Protein AF-A0A941FNF8-F1 (afdb_monomer)

Solvent-accessible surface area (backbone atoms only — not comparable to full-atom values): 3848 Å² total; per-residue (Å²): 114,66,68,51,36,54,55,45,58,66,44,47,72,37,76,45,74,45,97,85,72,50,61,28,30,28,70,44,60,39,56,90,41,71,72,37,25,34,28,40,37,98,88,49,75,49,61,42,67,65,68,72,69,64,72,74,73,74,75,70,81,80,134

Structure (mmCIF, N/CA/C/O backbone):
data_AF-A0A941FNF8-F1
#
_entry.id   AF-A0A941FNF8-F1
#
loop_
_atom_site.group_PDB
_atom_site.id
_atom_site.type_symbol
_atom_site.label_atom_id
_atom_site.label_alt_id
_atom_site.label_comp_id
_atom_site.label_asym_id
_atom_site.label_entity_id
_atom_site.label_seq_id
_atom_site.pdbx_PDB_ins_code
_atom_site.Cartn_x
_atom_site.Cartn_y
_atom_site.Cartn_z
_atom_site.occupancy
_atom_site.B_iso_or_equiv
_atom_site.auth_seq_id
_atom_site.auth_comp_id
_atom_site.auth_asym_id
_atom_site.auth_atom_id
_atom_site.pdbx_PDB_model_num
ATOM 1 N N . MET A 1 1 ? 16.634 -6.576 -8.750 1.00 64.75 1 MET A N 1
ATOM 2 C CA . MET A 1 1 ? 15.164 -6.382 -8.782 1.00 64.75 1 MET A CA 1
ATOM 3 C C . MET A 1 1 ? 14.395 -7.435 -7.986 1.00 64.75 1 MET A C 1
ATOM 5 O O . MET A 1 1 ? 13.388 -7.083 -7.388 1.00 64.75 1 MET A O 1
ATOM 9 N N . GLU A 1 2 ? 14.860 -8.687 -7.902 1.00 80.94 2 GLU A N 1
ATOM 10 C CA 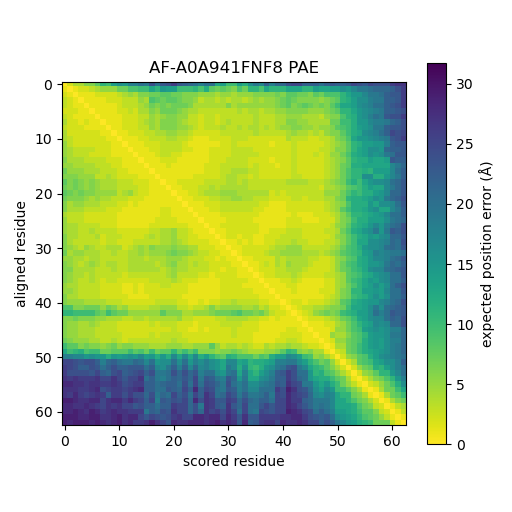. GLU A 1 2 ? 14.156 -9.757 -7.169 1.00 80.94 2 GLU A CA 1
ATOM 11 C C . GLU A 1 2 ? 13.975 -9.475 -5.665 1.00 80.94 2 GLU A C 1
ATOM 13 O O . GLU A 1 2 ? 12.878 -9.643 -5.140 1.00 80.94 2 GLU A O 1
ATOM 18 N N . LEU A 1 3 ? 15.013 -8.970 -4.982 1.00 85.81 3 LEU A N 1
ATOM 19 C CA . LEU A 1 3 ? 14.937 -8.631 -3.554 1.00 85.81 3 LEU A CA 1
ATOM 20 C C . LEU A 1 3 ? 13.844 -7.596 -3.257 1.00 85.81 3 LEU A C 1
ATOM 22 O O . LEU A 1 3 ? 13.080 -7.767 -2.314 1.00 85.81 3 LEU A O 1
ATOM 26 N N . VAL A 1 4 ? 13.749 -6.548 -4.082 1.00 82.31 4 VAL A N 1
ATOM 27 C CA . VAL A 1 4 ? 12.734 -5.495 -3.933 1.00 82.31 4 VAL A CA 1
ATOM 28 C C . VAL A 1 4 ? 11.345 -6.078 -4.162 1.00 82.31 4 VAL A C 1
ATOM 30 O O . VAL A 1 4 ? 10.475 -5.896 -3.323 1.00 82.31 4 VAL A O 1
ATOM 33 N N . SER A 1 5 ? 11.147 -6.859 -5.228 1.00 81.44 5 SER A N 1
ATOM 34 C CA . SER A 1 5 ? 9.854 -7.501 -5.492 1.00 81.44 5 SER A CA 1
ATOM 35 C C . SER A 1 5 ? 9.423 -8.431 -4.355 1.00 81.44 5 SER A C 1
ATOM 37 O O . SER A 1 5 ? 8.256 -8.424 -3.964 1.00 81.44 5 SER A O 1
ATOM 39 N N . ARG A 1 6 ? 10.356 -9.213 -3.794 1.00 87.12 6 ARG A N 1
ATOM 40 C CA . ARG A 1 6 ? 10.086 -10.069 -2.632 1.00 87.12 6 ARG A CA 1
ATOM 41 C C . ARG A 1 6 ? 9.731 -9.233 -1.411 1.00 87.12 6 ARG A C 1
ATOM 43 O O . ARG A 1 6 ? 8.710 -9.508 -0.792 1.00 87.12 6 ARG A O 1
ATOM 50 N N . LEU A 1 7 ? 10.498 -8.186 -1.109 1.00 87.50 7 LEU A N 1
ATOM 51 C CA . LEU A 1 7 ? 10.194 -7.270 -0.011 1.00 87.50 7 LEU A CA 1
ATOM 52 C C . LEU A 1 7 ? 8.789 -6.669 -0.167 1.00 87.50 7 LEU A C 1
ATOM 54 O O . LEU A 1 7 ? 7.986 -6.769 0.756 1.00 87.50 7 LEU A O 1
ATOM 58 N N . MET A 1 8 ? 8.448 -6.145 -1.346 1.00 86.06 8 MET A N 1
ATOM 59 C CA . MET A 1 8 ? 7.128 -5.563 -1.608 1.00 86.06 8 MET A CA 1
ATOM 60 C C . MET A 1 8 ? 6.000 -6.590 -1.459 1.00 86.06 8 MET A C 1
ATOM 62 O O . MET A 1 8 ? 4.970 -6.277 -0.868 1.00 86.06 8 MET A O 1
ATOM 66 N N . SER A 1 9 ? 6.205 -7.838 -1.892 1.00 83.69 9 SER A N 1
ATOM 67 C CA . SER A 1 9 ? 5.205 -8.899 -1.702 1.00 83.69 9 SER A CA 1
ATOM 68 C C . SER A 1 9 ? 4.903 -9.181 -0.224 1.00 83.69 9 SER A C 1
ATOM 70 O O . SER A 1 9 ? 3.761 -9.475 0.115 1.00 83.69 9 SER A O 1
ATOM 72 N N . THR A 1 10 ? 5.884 -9.014 0.674 1.00 90.56 10 THR A N 1
ATOM 73 C CA . THR A 1 10 ? 5.672 -9.201 2.124 1.00 90.56 10 THR A CA 1
ATOM 74 C C . THR A 1 10 ? 4.860 -8.086 2.783 1.00 90.56 10 THR A C 1
ATOM 76 O O . THR A 1 10 ? 4.380 -8.267 3.904 1.00 90.56 10 THR A O 1
ATOM 79 N N . LEU A 1 11 ? 4.703 -6.941 2.108 1.00 91.31 11 LEU A N 1
ATOM 80 C CA . LEU A 1 11 ? 3.916 -5.809 2.598 1.00 91.31 11 LEU A CA 1
ATOM 81 C C . LEU A 1 11 ? 2.417 -5.997 2.350 1.00 91.31 11 LEU A C 1
ATOM 83 O O . LEU A 1 11 ? 1.607 -5.394 3.050 1.00 91.31 11 LEU A O 1
ATOM 87 N N . VAL A 1 12 ? 2.032 -6.845 1.393 1.00 93.12 12 VAL A N 1
ATOM 88 C CA . VAL A 1 12 ? 0.623 -7.172 1.153 1.00 93.12 12 VAL A CA 1
ATOM 89 C C . VAL A 1 12 ? 0.029 -7.824 2.405 1.00 93.12 12 VAL A C 1
ATOM 91 O O . VAL A 1 12 ? 0.608 -8.738 2.989 1.00 93.12 12 VAL A O 1
ATOM 94 N N . GLY A 1 13 ? -1.124 -7.324 2.845 1.00 94.12 13 GLY A N 1
ATOM 95 C CA . GLY A 1 13 ? -1.795 -7.744 4.074 1.00 94.12 13 GLY A CA 1
ATOM 96 C C . GLY A 1 13 ? -1.272 -7.080 5.350 1.00 94.12 13 GLY A C 1
ATOM 97 O O . GLY A 1 13 ? -1.838 -7.315 6.416 1.00 94.12 13 GLY A O 1
ATOM 98 N N . LYS A 1 14 ? -0.225 -6.244 5.283 1.00 95.06 14 LYS A N 1
ATOM 99 C CA . LYS A 1 14 ? 0.244 -5.470 6.442 1.00 95.06 14 LYS A CA 1
ATOM 100 C C . LYS A 1 14 ? -0.596 -4.213 6.633 1.00 95.06 14 LYS A C 1
ATOM 102 O O . LYS A 1 14 ? -0.972 -3.550 5.666 1.00 95.06 14 LYS A O 1
ATOM 107 N N . GLU A 1 15 ? -0.868 -3.895 7.893 1.00 95.81 15 GLU A N 1
ATOM 108 C CA . GLU A 1 15 ? -1.449 -2.620 8.298 1.00 95.81 15 GLU A CA 1
ATOM 109 C C . GLU A 1 15 ? -0.362 -1.542 8.335 1.00 95.81 15 GLU A C 1
ATOM 111 O O . GLU A 1 15 ? 0.746 -1.774 8.825 1.00 95.81 15 GLU A O 1
ATOM 116 N N . VAL A 1 16 ? -0.677 -0.372 7.788 1.00 92.12 16 VAL A N 1
ATOM 117 C CA . VAL A 1 16 ? 0.213 0.787 7.728 1.00 92.12 16 VAL A CA 1
ATOM 118 C C . VAL A 1 16 ? -0.542 2.053 8.109 1.00 92.12 16 VAL A C 1
ATOM 120 O O . VAL A 1 16 ? -1.751 2.162 7.900 1.00 92.12 16 VAL A O 1
ATOM 123 N N . MET A 1 17 ? 0.191 3.029 8.638 1.00 93.69 17 MET A N 1
ATOM 124 C CA . MET A 1 17 ? -0.320 4.371 8.884 1.00 93.69 17 MET A CA 1
ATOM 125 C C . MET A 1 17 ? -0.024 5.257 7.672 1.00 93.69 17 MET A C 1
ATOM 127 O O . MET A 1 17 ? 1.122 5.381 7.241 1.00 93.69 17 MET A O 1
ATOM 131 N N . LEU A 1 18 ? -1.064 5.873 7.122 1.00 88.44 18 LEU A N 1
ATOM 132 C CA . LEU A 1 18 ? -0.962 6.881 6.076 1.00 88.44 18 LEU A CA 1
ATOM 133 C C . LEU A 1 18 ? -0.495 8.218 6.666 1.00 88.44 18 LEU A C 1
ATOM 135 O O . LEU A 1 18 ? -0.659 8.488 7.854 1.00 88.44 18 LEU A O 1
ATOM 139 N N . THR A 1 19 ? 0.034 9.101 5.820 1.00 85.56 19 THR A N 1
ATOM 140 C CA . THR A 1 19 ? 0.536 10.429 6.228 1.00 85.56 19 THR A CA 1
ATOM 141 C C . THR A 1 19 ? -0.536 11.328 6.842 1.00 85.56 19 THR A C 1
ATOM 143 O O . THR A 1 19 ? -0.214 12.245 7.589 1.00 85.56 19 THR A O 1
ATOM 146 N N . ASN A 1 20 ? -1.812 11.051 6.567 1.00 85.50 20 ASN A N 1
ATOM 147 C CA . ASN A 1 20 ? -2.947 11.743 7.168 1.00 85.50 20 ASN A CA 1
ATOM 148 C C . ASN A 1 20 ? -3.460 11.086 8.465 1.00 85.50 20 ASN A C 1
ATOM 150 O O . ASN A 1 20 ? -4.559 11.401 8.913 1.00 85.50 20 ASN A O 1
ATOM 154 N N . GLY A 1 21 ? -2.701 10.150 9.041 1.00 90.31 21 GLY A N 1
ATOM 155 C CA . GLY A 1 21 ? -3.021 9.469 10.298 1.00 90.31 21 GLY A CA 1
ATOM 156 C C . GLY A 1 21 ? -4.042 8.334 10.181 1.00 90.31 21 GLY A C 1
ATOM 157 O O . GLY A 1 21 ? -4.301 7.655 11.172 1.00 90.31 21 GLY A O 1
ATOM 158 N N . ARG A 1 22 ? -4.622 8.086 8.997 1.00 90.25 22 ARG A N 1
ATOM 159 C CA . ARG A 1 22 ? -5.514 6.934 8.787 1.00 90.25 22 ARG A CA 1
ATOM 160 C C . ARG A 1 22 ? -4.713 5.637 8.716 1.00 90.25 22 ARG A C 1
ATOM 162 O O . ARG A 1 22 ? -3.653 5.599 8.100 1.00 90.25 22 ARG A O 1
ATOM 169 N N . PHE A 1 23 ? -5.269 4.561 9.257 1.00 94.81 23 PHE A N 1
ATOM 170 C CA . PHE A 1 23 ? -4.723 3.216 9.098 1.00 94.81 23 PHE A CA 1
ATOM 171 C C . PHE A 1 23 ? -5.375 2.498 7.917 1.00 94.81 23 PHE A C 1
ATOM 173 O O . PHE A 1 23 ? -6.565 2.682 7.636 1.00 94.81 23 PHE A O 1
ATOM 180 N N . GLY A 1 24 ? -4.593 1.678 7.223 1.00 94.75 24 GLY A N 1
ATOM 181 C CA . GLY A 1 24 ? -5.090 0.838 6.143 1.00 94.75 24 GLY A CA 1
ATOM 182 C C . GLY A 1 24 ? -4.237 -0.401 5.92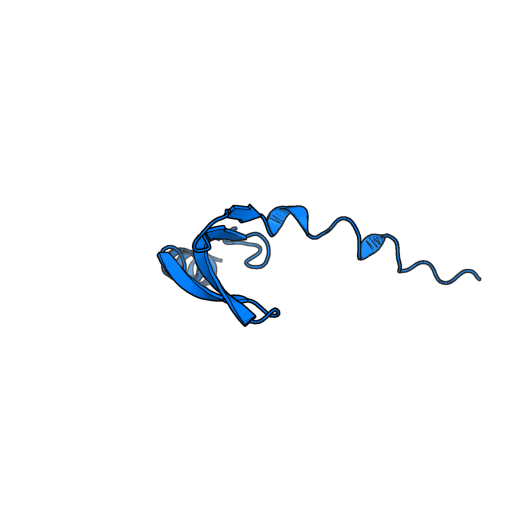6 1.00 94.75 24 GLY A C 1
ATOM 183 O O . GLY A 1 24 ? -3.039 -0.412 6.197 1.00 94.75 24 GLY A O 1
ATOM 184 N N . THR A 1 25 ? -4.859 -1.454 5.412 1.00 97.12 25 THR A N 1
ATOM 185 C CA . THR A 1 25 ? -4.189 -2.688 5.004 1.00 97.12 25 THR A CA 1
ATOM 186 C C . THR A 1 25 ? -3.812 -2.608 3.531 1.00 97.12 25 THR A C 1
ATOM 188 O O . THR A 1 25 ? -4.663 -2.312 2.690 1.00 97.12 25 THR A O 1
ATOM 191 N N . ILE A 1 26 ? -2.559 -2.911 3.195 1.00 95.62 26 ILE A N 1
ATOM 192 C CA . ILE A 1 26 ? -2.115 -2.989 1.797 1.00 95.62 26 ILE A CA 1
ATOM 193 C C . ILE A 1 26 ? -2.789 -4.193 1.127 1.00 95.62 26 ILE A C 1
ATOM 195 O O . ILE A 1 26 ? -2.576 -5.332 1.533 1.00 95.62 26 ILE A O 1
ATOM 199 N N . ILE A 1 27 ? -3.585 -3.954 0.085 1.00 95.25 27 ILE A N 1
ATOM 200 C CA . ILE A 1 27 ? -4.229 -5.008 -0.715 1.00 95.25 27 ILE A CA 1
ATOM 201 C C . ILE A 1 27 ? -3.316 -5.413 -1.874 1.00 95.25 27 ILE A C 1
ATOM 203 O O . ILE A 1 27 ? -3.133 -6.593 -2.154 1.00 95.25 27 ILE A O 1
ATOM 207 N N . ILE A 1 28 ? -2.759 -4.416 -2.566 1.00 93.00 28 ILE A N 1
ATOM 208 C CA . ILE A 1 28 ? -1.884 -4.580 -3.730 1.00 93.00 28 ILE A CA 1
ATOM 209 C C . ILE A 1 28 ? -0.822 -3.488 -3.673 1.00 93.00 28 ILE A C 1
ATOM 211 O O . ILE A 1 28 ? -1.117 -2.352 -3.302 1.00 93.00 28 ILE A O 1
ATOM 215 N N . ILE A 1 29 ? 0.396 -3.822 -4.085 1.00 90.88 29 ILE A N 1
ATOM 216 C CA . ILE A 1 29 ? 1.492 -2.875 -4.252 1.00 90.88 29 ILE A CA 1
ATOM 217 C C . ILE A 1 29 ? 2.206 -3.164 -5.571 1.00 90.88 29 ILE A C 1
ATOM 219 O O . ILE A 1 29 ? 2.481 -4.321 -5.889 1.00 90.88 29 ILE A O 1
ATOM 223 N N . ASP A 1 30 ? 2.475 -2.124 -6.359 1.00 87.56 30 ASP A N 1
ATOM 224 C CA . ASP A 1 30 ? 3.349 -2.249 -7.524 1.00 87.56 30 ASP A CA 1
ATOM 225 C C . ASP A 1 30 ? 4.783 -2.539 -7.030 1.00 87.56 30 ASP A C 1
ATOM 227 O O . ASP A 1 30 ? 5.366 -1.709 -6.322 1.00 87.56 30 ASP A O 1
ATOM 231 N N . PRO A 1 31 ? 5.376 -3.698 -7.378 1.00 84.19 31 PRO A N 1
ATOM 232 C CA . PRO A 1 31 ? 6.694 -4.090 -6.882 1.00 84.19 31 PRO A CA 1
ATOM 233 C C . PRO A 1 31 ? 7.823 -3.175 -7.376 1.00 84.19 31 PRO A C 1
ATOM 235 O O . PRO A 1 31 ? 8.918 -3.201 -6.811 1.00 84.19 31 PRO A O 1
ATOM 238 N N . TYR A 1 32 ? 7.573 -2.369 -8.411 1.00 84.88 32 TYR A N 1
ATOM 239 C CA . TYR A 1 32 ? 8.524 -1.411 -8.969 1.00 84.88 32 TYR A CA 1
ATOM 240 C C . TYR A 1 32 ? 8.254 0.028 -8.520 1.00 84.88 32 TYR A C 1
ATOM 242 O O . TYR A 1 32 ? 9.126 0.886 -8.664 1.00 84.88 32 TYR A O 1
ATOM 250 N N . ASN A 1 33 ? 7.072 0.310 -7.965 1.00 85.00 33 ASN A N 1
ATOM 251 C CA . ASN A 1 33 ? 6.718 1.624 -7.440 1.00 85.00 33 ASN A CA 1
ATOM 252 C C . ASN A 1 33 ? 5.806 1.498 -6.204 1.00 85.00 33 ASN A C 1
ATOM 254 O O . ASN A 1 33 ? 4.585 1.535 -6.340 1.00 85.00 33 ASN A O 1
ATOM 258 N N . PRO A 1 34 ? 6.361 1.417 -4.984 1.00 83.00 34 PRO A N 1
ATOM 259 C CA . PRO A 1 34 ? 5.576 1.172 -3.773 1.00 83.00 34 PRO A CA 1
ATOM 260 C C . PRO A 1 34 ? 4.552 2.265 -3.439 1.00 83.00 34 PRO A C 1
ATOM 262 O O . PRO A 1 34 ? 3.590 1.999 -2.724 1.00 83.00 34 PRO A O 1
ATOM 265 N N . HIS A 1 35 ? 4.707 3.478 -3.982 1.00 84.94 35 HIS A N 1
ATOM 266 C CA . HIS A 1 35 ? 3.707 4.542 -3.841 1.00 84.94 35 HIS A CA 1
ATOM 267 C C . HIS A 1 35 ? 2.416 4.236 -4.615 1.00 84.94 35 HIS A C 1
ATOM 269 O O . HIS A 1 35 ? 1.363 4.791 -4.319 1.00 84.94 35 HIS A O 1
ATOM 275 N N . LYS A 1 36 ? 2.473 3.328 -5.594 1.00 89.12 36 LYS A N 1
ATOM 276 C CA . LYS A 1 36 ? 1.318 2.822 -6.336 1.00 89.12 36 LYS A CA 1
ATOM 277 C C . LYS A 1 36 ? 0.725 1.611 -5.619 1.00 89.12 36 LYS A C 1
ATOM 279 O O . LYS A 1 36 ? 0.775 0.485 -6.115 1.00 89.12 36 LYS A O 1
ATOM 284 N N . ALA A 1 37 ? 0.155 1.863 -4.448 1.00 91.12 37 ALA A N 1
ATOM 285 C CA . ALA A 1 37 ? -0.527 0.856 -3.648 1.00 91.12 37 ALA A CA 1
ATOM 286 C C . ALA A 1 37 ? -2.047 1.066 -3.636 1.00 91.12 37 ALA A C 1
ATOM 288 O O . ALA A 1 37 ? -2.551 2.178 -3.801 1.00 91.12 37 ALA A O 1
ATOM 289 N N . LEU A 1 38 ? -2.771 -0.025 -3.418 1.00 94.69 38 LEU A N 1
ATOM 290 C CA . LEU A 1 38 ? -4.195 -0.026 -3.117 1.00 94.69 38 LEU A CA 1
ATOM 291 C C . LEU A 1 38 ? -4.354 -0.422 -1.652 1.00 94.69 38 LEU A C 1
ATOM 293 O O . LEU A 1 38 ? -3.875 -1.489 -1.257 1.00 94.69 38 LEU A O 1
ATOM 297 N N . LEU A 1 39 ? -5.016 0.412 -0.856 1.00 94.88 39 LEU A N 1
ATOM 298 C CA . LEU A 1 39 ? -5.224 0.157 0.567 1.00 94.88 39 LEU A CA 1
ATOM 299 C C . LEU A 1 39 ? -6.702 -0.016 0.882 1.00 94.88 39 LEU A C 1
ATOM 301 O O . LEU A 1 39 ? -7.539 0.707 0.352 1.00 94.88 39 LEU A O 1
ATOM 305 N N . LYS A 1 4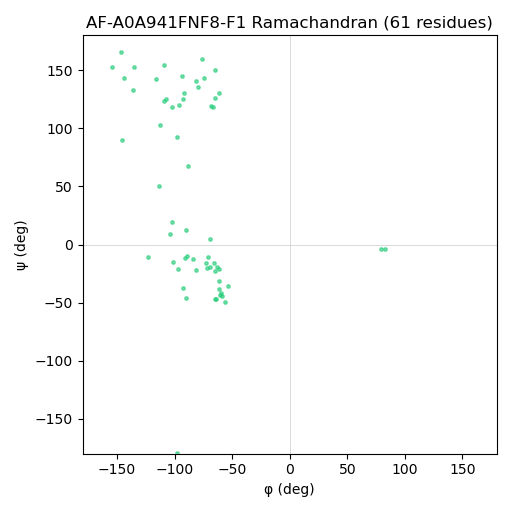0 ? -7.015 -0.937 1.791 1.00 95.50 40 LYS A N 1
ATOM 306 C CA . LYS A 1 40 ? -8.323 -1.027 2.440 1.00 95.50 40 LYS A CA 1
ATOM 307 C C . LYS A 1 40 ? -8.237 -0.310 3.779 1.00 95.50 40 LYS A C 1
ATOM 309 O O . LYS A 1 40 ? -7.445 -0.714 4.624 1.00 95.50 40 LYS A O 1
ATOM 314 N N . THR A 1 41 ? -9.048 0.713 3.990 1.00 92.12 41 THR A N 1
ATOM 315 C CA . THR A 1 41 ? -9.295 1.255 5.333 1.00 92.12 41 THR A CA 1
ATOM 316 C C . THR A 1 41 ? -10.603 0.668 5.871 1.00 92.12 41 THR A C 1
ATOM 318 O O . THR A 1 41 ? -11.239 -0.157 5.211 1.00 92.12 41 THR A O 1
ATOM 321 N N . GLY A 1 42 ? -11.018 1.052 7.081 1.00 87.88 42 GLY A N 1
ATOM 322 C CA . GLY A 1 42 ? -12.231 0.508 7.700 1.00 87.88 42 GLY A CA 1
ATOM 323 C C . GLY A 1 42 ? -13.488 0.618 6.825 1.00 87.88 42 GLY A C 1
ATOM 324 O O . GLY A 1 42 ? -14.307 -0.298 6.824 1.00 87.88 42 GLY A O 1
ATOM 325 N N . THR A 1 43 ? -13.626 1.697 6.051 1.00 89.31 43 THR A N 1
ATOM 326 C CA . THR A 1 43 ? -14.857 2.014 5.306 1.00 89.31 43 THR A CA 1
ATOM 327 C C . THR A 1 43 ? -14.666 2.183 3.800 1.00 89.31 43 THR A C 1
ATOM 329 O O . THR A 1 43 ? -15.655 2.246 3.075 1.00 89.31 43 THR A O 1
ATOM 332 N N . GLU A 1 44 ? -13.432 2.253 3.302 1.00 93.00 44 GLU A N 1
ATOM 333 C CA . GLU A 1 44 ? -13.155 2.602 1.905 1.00 93.00 44 GLU A CA 1
ATOM 334 C C . GLU A 1 44 ? -11.914 1.886 1.356 1.00 93.00 44 GLU A C 1
ATOM 336 O O . GLU A 1 44 ? -11.099 1.317 2.087 1.00 93.00 44 GLU A O 1
ATOM 341 N N . ILE A 1 45 ? -11.774 1.928 0.032 1.00 93.44 45 ILE A N 1
ATOM 342 C CA . ILE A 1 45 ? -10.553 1.537 -0.665 1.00 93.44 45 ILE A CA 1
ATOM 343 C C . ILE A 1 45 ? -9.889 2.810 -1.185 1.00 93.44 45 ILE A C 1
ATOM 345 O O . ILE A 1 45 ? -10.508 3.580 -1.917 1.00 93.44 45 ILE A O 1
ATOM 349 N N . ILE A 1 46 ? -8.624 3.015 -0.829 1.00 91.62 46 ILE A N 1
ATOM 350 C CA . ILE A 1 46 ? -7.814 4.149 -1.272 1.00 91.62 46 ILE A CA 1
ATOM 351 C C . ILE A 1 46 ? -6.875 3.671 -2.373 1.00 91.62 46 ILE A C 1
ATOM 353 O O . ILE A 1 46 ? -6.014 2.819 -2.143 1.00 91.62 46 ILE A O 1
ATOM 357 N N . ASP A 1 47 ? -7.028 4.242 -3.565 1.00 91.19 47 ASP A N 1
ATOM 358 C CA . ASP A 1 47 ? -6.171 3.966 -4.713 1.00 91.19 47 ASP A CA 1
ATOM 359 C C . ASP A 1 47 ? -5.075 5.031 -4.869 1.00 91.19 47 ASP A C 1
ATOM 361 O O . ASP A 1 47 ? -5.255 6.043 -5.552 1.00 91.19 47 ASP A O 1
ATOM 365 N N . LEU A 1 48 ? -3.903 4.783 -4.274 1.00 87.19 48 LEU A N 1
ATOM 366 C CA . LEU A 1 48 ? -2.746 5.680 -4.395 1.00 87.19 48 LEU A CA 1
ATOM 367 C C . LEU A 1 48 ? -2.117 5.646 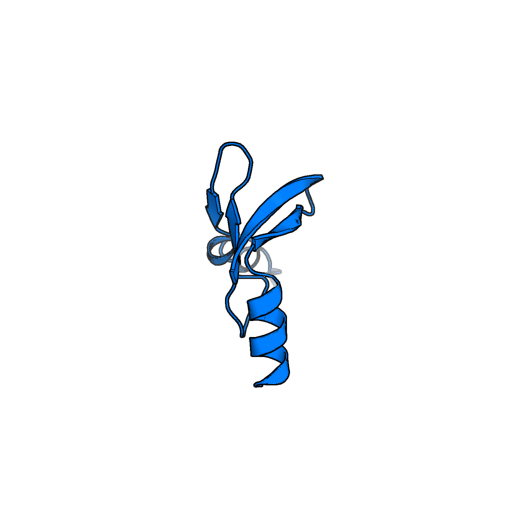-5.795 1.00 87.19 48 LEU A C 1
ATOM 369 O O . LEU A 1 48 ? -1.327 6.520 -6.150 1.00 87.19 48 LEU A O 1
ATOM 373 N N . ARG A 1 49 ? -2.502 4.690 -6.652 1.00 83.25 49 ARG A N 1
ATOM 374 C CA . ARG A 1 49 ? -2.052 4.658 -8.054 1.00 83.25 49 ARG A CA 1
ATOM 375 C C . ARG A 1 49 ? -2.577 5.868 -8.829 1.00 83.25 49 ARG A C 1
ATOM 377 O O . ARG A 1 49 ? -1.985 6.242 -9.844 1.00 83.25 49 ARG A O 1
ATOM 384 N N . MET A 1 50 ? -3.664 6.481 -8.354 1.00 76.62 50 MET A N 1
ATOM 385 C CA . MET A 1 50 ? -4.292 7.650 -8.967 1.00 76.62 50 MET A CA 1
ATOM 386 C C . MET A 1 50 ? -3.763 8.996 -8.445 1.00 76.62 50 MET A C 1
ATOM 388 O O . MET A 1 50 ? -4.019 10.018 -9.086 1.00 76.62 50 MET A O 1
ATOM 392 N N . GLU A 1 51 ? -2.980 9.027 -7.358 1.00 64.56 51 GLU A N 1
ATOM 393 C CA . GLU A 1 51 ? -2.568 10.275 -6.681 1.00 64.56 51 GLU A CA 1
ATOM 394 C C . GLU A 1 51 ? -1.581 11.168 -7.464 1.00 64.56 51 GLU A C 1
ATOM 396 O O . GLU A 1 51 ? -1.173 12.224 -6.989 1.00 64.56 51 GLU A O 1
ATOM 401 N N . ASN A 1 52 ? -1.240 10.841 -8.711 1.00 54.97 52 ASN A N 1
ATOM 402 C CA . ASN A 1 52 ? -0.219 11.567 -9.471 1.00 54.97 52 ASN A CA 1
ATOM 403 C C . ASN A 1 52 ? -0.749 12.555 -10.533 1.00 54.97 52 ASN A C 1
ATOM 405 O O . ASN A 1 52 ? -0.012 12.919 -11.448 1.00 54.97 52 ASN A O 1
ATOM 409 N N . ARG A 1 53 ? -2.013 13.008 -10.460 1.00 50.91 53 ARG A N 1
ATOM 410 C CA . ARG A 1 53 ? -2.538 14.005 -11.428 1.00 50.91 53 ARG A CA 1
ATOM 411 C C . ARG A 1 53 ? -2.515 15.466 -10.968 1.00 50.91 53 ARG A C 1
ATOM 413 O O . ARG A 1 53 ? -2.535 16.337 -11.835 1.00 50.91 53 ARG A O 1
ATOM 420 N N . MET A 1 54 ? -2.449 15.768 -9.668 1.00 45.50 54 MET A N 1
ATOM 421 C CA . MET A 1 54 ? -2.458 17.169 -9.200 1.00 45.50 54 MET A CA 1
ATOM 422 C C . MET A 1 54 ? -1.063 17.777 -9.009 1.00 45.50 54 MET A C 1
ATOM 424 O O . MET A 1 54 ? -0.854 18.923 -9.403 1.00 45.50 54 MET A O 1
ATOM 428 N N . ASN A 1 55 ? -0.075 17.020 -8.523 1.00 45.59 55 ASN A N 1
ATOM 429 C CA . ASN A 1 55 ? 1.251 17.584 -8.226 1.00 45.59 55 ASN A CA 1
ATOM 430 C C . ASN A 1 55 ? 2.082 17.942 -9.473 1.00 45.59 55 ASN A C 1
ATOM 432 O O . ASN A 1 55 ? 2.961 18.793 -9.394 1.00 45.59 55 ASN A O 1
ATOM 436 N N . HIS A 1 56 ? 1.780 17.376 -10.649 1.00 39.31 56 HIS A N 1
ATOM 437 C CA . HIS A 1 56 ? 2.496 17.708 -11.892 1.00 39.31 56 HIS A CA 1
ATOM 438 C C . HIS A 1 56 ? 1.969 18.974 -12.597 1.00 39.31 56 HIS A C 1
ATOM 440 O O . HIS A 1 56 ? 2.620 19.497 -13.497 1.00 39.31 56 HIS A O 1
ATOM 446 N N . ARG A 1 57 ? 0.796 19.495 -12.198 1.00 43.50 57 ARG A N 1
ATOM 447 C CA . ARG A 1 57 ? 0.216 20.731 -12.762 1.00 43.50 57 ARG A CA 1
ATOM 448 C C . ARG A 1 57 ? 0.656 22.008 -12.036 1.00 43.50 57 ARG A C 1
ATOM 450 O O . ARG A 1 57 ? 0.408 23.092 -12.550 1.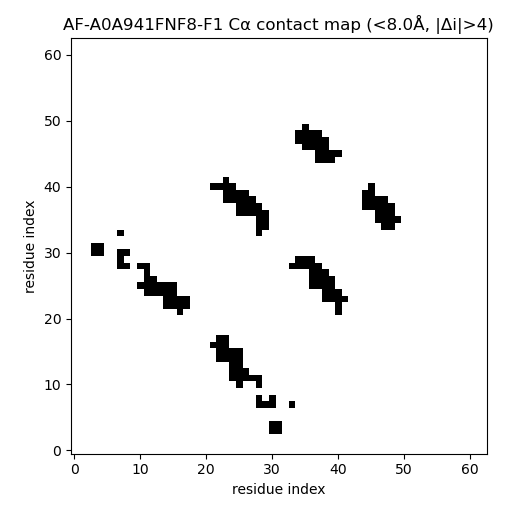00 43.50 57 ARG A O 1
ATOM 457 N N . LEU A 1 58 ? 1.330 21.889 -10.889 1.00 50.75 58 LEU A N 1
ATOM 458 C CA . LEU A 1 58 ? 1.767 23.022 -10.058 1.00 50.75 58 LEU A CA 1
ATOM 459 C C . LEU A 1 58 ? 3.272 23.345 -10.169 1.00 50.75 58 LEU A C 1
ATOM 461 O O . LEU A 1 58 ? 3.765 24.198 -9.440 1.00 50.75 58 LEU A O 1
ATOM 465 N N . MET A 1 59 ? 4.006 22.734 -11.109 1.00 50.19 59 MET A N 1
ATOM 466 C CA . MET A 1 59 ? 5.413 23.068 -11.404 1.00 50.19 59 MET A CA 1
ATOM 467 C C . MET A 1 59 ? 5.609 23.680 -12.801 1.00 50.19 59 MET A C 1
ATOM 469 O O . MET A 1 59 ? 6.502 23.289 -13.547 1.00 50.19 59 MET A O 1
ATOM 473 N N . LYS A 1 60 ? 4.817 24.698 -13.150 1.00 48.56 60 LYS A N 1
ATOM 474 C CA . LYS A 1 60 ? 5.298 25.739 -14.069 1.00 48.56 60 LYS A CA 1
ATOM 475 C C . LYS A 1 60 ? 5.423 27.042 -13.291 1.00 48.56 60 LYS A C 1
ATOM 477 O O . LYS A 1 60 ? 4.420 27.696 -13.026 1.00 48.56 60 LYS A O 1
ATOM 482 N N . LYS A 1 61 ? 6.656 27.412 -12.933 1.00 49.59 61 LYS A N 1
ATOM 483 C CA . LYS A 1 61 ? 6.973 28.834 -12.774 1.00 49.59 61 LYS A CA 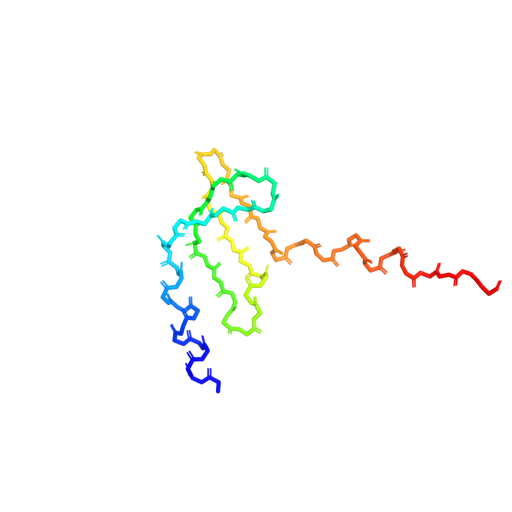1
ATOM 484 C C . LYS A 1 61 ? 6.831 29.465 -14.168 1.00 49.59 61 LYS A C 1
ATOM 486 O O . LYS A 1 61 ? 7.405 28.903 -15.101 1.00 49.59 61 LYS A O 1
ATOM 491 N N . PRO A 1 62 ? 6.039 30.534 -14.337 1.00 52.97 62 PRO A N 1
ATOM 492 C CA . PRO A 1 62 ? 6.143 31.367 -15.526 1.00 52.97 62 PRO A CA 1
ATOM 493 C C . PRO A 1 62 ? 7.523 32.040 -15.545 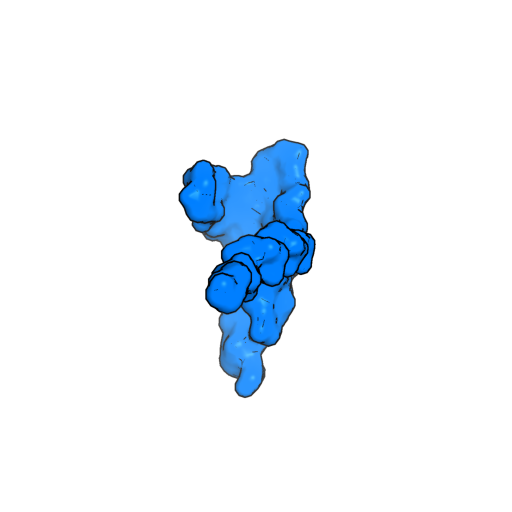1.00 52.97 62 PRO A C 1
ATOM 495 O O . PRO A 1 62 ? 8.095 32.258 -14.472 1.00 52.97 62 PRO A O 1
ATOM 498 N N . ASP A 1 63 ? 8.024 32.297 -16.754 1.00 60.62 63 ASP A N 1
ATOM 499 C CA . ASP A 1 63 ? 9.287 32.997 -17.027 1.00 60.62 63 ASP A CA 1
ATOM 500 C C . ASP A 1 63 ? 9.374 34.369 -16.336 1.00 60.62 63 ASP A C 1
ATOM 502 O O . ASP A 1 63 ? 8.335 35.072 -16.270 1.00 60.62 63 ASP A O 1
#

pLDDT: mean 81.02, std 16.66, range [39.31, 97.12]

Sequence (63 aa):
MELVSRLMSTLVGKEVMLTNGRFGTIIIIDPYNPHKALLKTGTEIIDLRMENRMNHRLMKKPD

Nearest PDB structures (foldseek):
  4mzh-assembly1_A  TM=5.873E-01  e=1.776E-01  Homo sapiens
  7bqz-assembly3_E  TM=5.724E-01  e=1.776E-01  Homo sapiens
  2jii-assembly2_B  TM=4.386E-01  e=1.070E+00  Homo 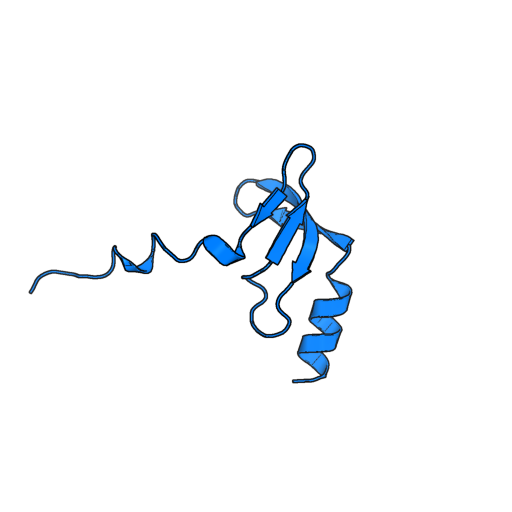sapiens
  2ffl-assembly1_A  TM=3.381E-01  e=1.397E+00  Giardia duodenalis
  2ffl-assembly2_B  TM=3.765E-01  e=2.903E+00  Giardia duodenalis

Radius of gyration: 14.38 Å; Cα contacts (8 Å, |Δi|>4): 84; chains: 1; bounding box: 30×43×27 Å

Secondary structure (DSSP, 8-state):
-HHHHHHHHHHTT-EEE-TTS-EEEEEEEETTEEEEEEEE-SS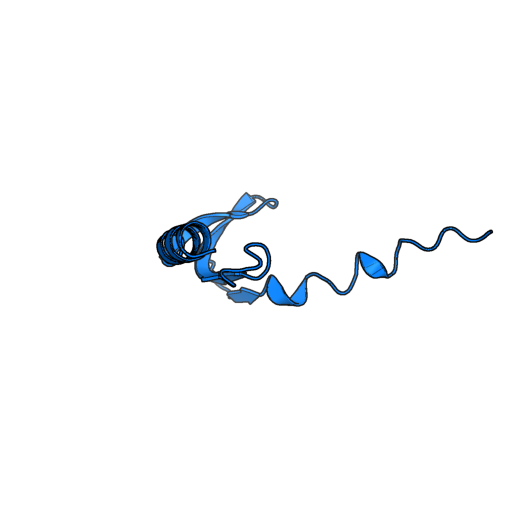-EEEGGGTTSSTTSS-----

Organism: NCBI:txid450367

Foldseek 3Di:
DVVLLVVLVVQQQDWDADPVRFIWGFPDADSVHRQQTWTDGPPDIDGSVPVPPPPVVPPDDDD

Mean predicted aligned error: 8.44 Å